Protein AF-A0A7W0GUK2-F1 (afdb_monomer)

Foldseek 3Di:
DPAAPVVLVVVLPVPAQEDAEAADPVLLVVLPADSDDDDPVSVVVSVVVRRHYHYNDNNVVVSVVVVVCVVVVNDHPPD

Mean predicted aligned error: 2.65 Å

Secondary structure (DSSP, 8-state):
-PPPHHHHHHHHHS--SEEE-SS-HHHHHTTT----S--HHHHHHHHHTT-EEE--TTHHHHHHHHHHHHHTT---TT-

Structure (mmCIF, N/CA/C/O backbone):
data_AF-A0A7W0GUK2-F1
#
_entry.id   AF-A0A7W0GUK2-F1
#
loop_
_atom_site.group_PDB
_atom_site.id
_atom_site.type_symbol
_atom_site.label_atom_id
_atom_site.label_alt_id
_atom_site.label_comp_id
_atom_site.label_asym_id
_atom_site.label_entity_id
_atom_site.label_seq_id
_atom_site.pdbx_PDB_ins_code
_atom_site.Cartn_x
_atom_site.Cartn_y
_atom_site.Cartn_z
_atom_site.occupancy
_atom_site.B_iso_or_equiv
_atom_site.auth_seq_id
_atom_site.auth_comp_id
_atom_site.auth_asym_id
_atom_site.auth_atom_id
_atom_site.pdbx_PDB_model_num
ATOM 1 N N . CYS A 1 1 ? -5.734 -0.558 1.523 1.00 93.88 1 CYS A N 1
ATOM 2 C CA . CYS A 1 1 ? -5.004 0.658 1.130 1.00 93.88 1 CYS A CA 1
ATOM 3 C C . CYS A 1 1 ? -4.134 0.347 -0.084 1.00 93.88 1 CYS A C 1
ATOM 5 O O . CYS A 1 1 ? -4.090 -0.803 -0.524 1.00 93.88 1 CYS A O 1
ATOM 7 N N . GLU A 1 2 ? -3.488 1.361 -0.643 1.00 97.12 2 GLU A N 1
ATOM 8 C CA . GLU A 1 2 ? -2.315 1.188 -1.494 1.00 97.12 2 GLU A CA 1
ATOM 9 C C . GLU A 1 2 ? -1.223 0.382 -0.763 1.00 97.12 2 GLU A C 1
ATOM 11 O O . GLU A 1 2 ? -1.117 0.483 0.457 1.00 97.12 2 GLU A O 1
ATOM 16 N N . PRO A 1 3 ? -0.454 -0.467 -1.466 1.00 96.88 3 PRO A N 1
ATOM 17 C CA . PRO A 1 3 ? 0.510 -1.361 -0.830 1.00 96.88 3 PRO A CA 1
ATOM 18 C C . PRO A 1 3 ? 1.761 -0.631 -0.315 1.00 96.88 3 PRO A C 1
ATOM 20 O O . PRO A 1 3 ? 2.365 0.168 -1.032 1.00 96.88 3 PRO A O 1
ATOM 23 N N . CYS A 1 4 ? 2.227 -1.026 0.873 1.00 96.38 4 CYS A N 1
ATOM 24 C CA . CYS A 1 4 ? 3.543 -0.651 1.388 1.00 96.38 4 CYS A CA 1
ATOM 25 C C . CYS A 1 4 ? 4.688 -1.172 0.499 1.00 96.38 4 CYS A C 1
ATOM 27 O O . CYS A 1 4 ? 4.499 -2.033 -0.371 1.00 96.38 4 CYS A O 1
ATOM 29 N N . ALA A 1 5 ? 5.915 -0.719 0.768 1.00 96.56 5 ALA A N 1
ATOM 30 C CA . ALA A 1 5 ? 7.106 -1.099 0.002 1.00 96.56 5 ALA A CA 1
ATOM 31 C C . ALA A 1 5 ? 7.296 -2.626 -0.126 1.00 96.56 5 ALA A C 1
ATOM 33 O O . ALA A 1 5 ? 7.595 -3.133 -1.210 1.00 96.56 5 ALA A O 1
ATOM 34 N N . MET A 1 6 ? 7.058 -3.377 0.956 1.00 96.62 6 MET A N 1
ATOM 35 C CA . MET A 1 6 ? 7.124 -4.843 0.934 1.00 96.62 6 MET A CA 1
ATOM 36 C C . MET A 1 6 ? 6.065 -5.439 -0.005 1.00 96.62 6 MET A C 1
ATOM 38 O O . MET A 1 6 ? 6.373 -6.294 -0.839 1.00 96.62 6 MET A O 1
ATOM 42 N N . CYS A 1 7 ? 4.820 -4.976 0.106 1.00 97.31 7 CYS A N 1
ATOM 43 C CA . CYS A 1 7 ? 3.694 -5.486 -0.671 1.00 97.31 7 CYS A CA 1
ATOM 44 C C . CYS A 1 7 ? 3.799 -5.136 -2.163 1.00 97.31 7 CYS A C 1
ATOM 46 O O . CYS A 1 7 ? 3.374 -5.933 -2.999 1.00 97.31 7 CYS A O 1
ATOM 48 N N . LEU A 1 8 ? 4.411 -4.005 -2.527 1.00 97.19 8 LEU A N 1
ATOM 49 C CA . LEU A 1 8 ? 4.742 -3.696 -3.925 1.00 97.19 8 LEU A CA 1
ATOM 50 C C . LEU A 1 8 ? 5.735 -4.706 -4.501 1.00 97.19 8 LEU A C 1
ATOM 52 O O . LEU A 1 8 ? 5.528 -5.210 -5.606 1.00 97.19 8 LEU A O 1
ATOM 56 N N . GLY A 1 9 ? 6.775 -5.052 -3.735 1.00 97.62 9 GLY A N 1
ATOM 57 C CA . GLY A 1 9 ? 7.717 -6.106 -4.109 1.00 97.62 9 GLY A CA 1
ATOM 58 C C . GLY A 1 9 ? 7.015 -7.451 -4.303 1.00 97.62 9 GLY A C 1
ATOM 59 O O . GLY A 1 9 ? 7.20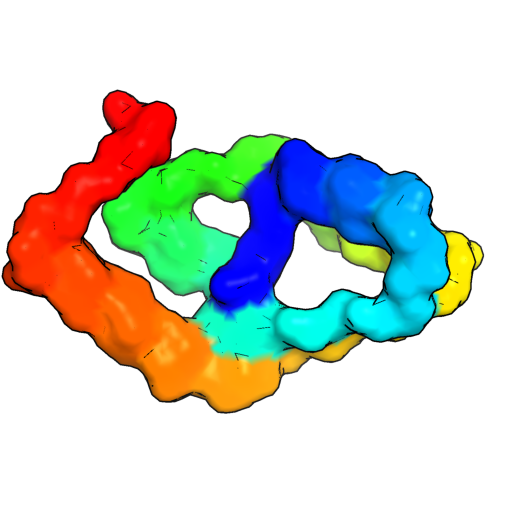7 -8.109 -5.323 1.00 97.62 9 GLY A O 1
ATOM 60 N N . ALA A 1 10 ? 6.138 -7.835 -3.371 1.00 98.31 10 ALA A N 1
ATOM 61 C CA . ALA A 1 10 ? 5.349 -9.060 -3.494 1.00 98.31 10 ALA A CA 1
ATOM 62 C C . ALA A 1 10 ? 4.428 -9.037 -4.727 1.00 98.31 10 ALA A C 1
ATOM 64 O O . ALA A 1 10 ? 4.374 -10.011 -5.477 1.00 98.31 10 ALA A O 1
ATOM 65 N N . THR A 1 11 ? 3.755 -7.910 -4.980 1.00 98.31 11 THR A N 1
ATOM 66 C CA . THR A 1 11 ? 2.878 -7.722 -6.146 1.00 98.31 11 THR A CA 1
ATOM 67 C C . THR A 1 11 ? 3.652 -7.942 -7.442 1.00 98.31 11 THR A C 1
ATOM 69 O O . THR A 1 11 ? 3.215 -8.735 -8.276 1.00 98.31 11 THR A O 1
ATOM 72 N N . LEU A 1 12 ? 4.832 -7.328 -7.574 1.00 98.06 12 LEU A N 1
ATOM 73 C CA . LEU A 1 12 ? 5.706 -7.474 -8.739 1.00 98.06 12 LEU A CA 1
ATOM 74 C C . LEU A 1 12 ? 6.061 -8.941 -9.036 1.00 98.06 12 LEU A C 1
ATOM 76 O O . LEU A 1 12 ? 6.087 -9.342 -10.199 1.00 98.06 12 LEU A O 1
ATOM 80 N N . TRP A 1 13 ? 6.323 -9.744 -8.001 1.00 98.12 13 TRP A N 1
ATOM 81 C CA . TRP A 1 13 ? 6.746 -11.142 -8.153 1.00 98.12 13 TRP A CA 1
ATOM 82 C C . TRP A 1 13 ? 5.599 -12.153 -8.218 1.00 98.12 13 TRP A C 1
ATOM 84 O O . TRP A 1 13 ? 5.809 -13.286 -8.642 1.00 98.12 13 TRP A O 1
ATOM 94 N N . SER A 1 14 ? 4.389 -11.760 -7.828 1.00 98.25 14 SER A N 1
ATOM 95 C CA . SER A 1 14 ? 3.242 -12.671 -7.709 1.00 98.25 14 SER A CA 1
ATOM 96 C C . SER A 1 14 ? 2.692 -13.202 -9.041 1.00 98.25 14 SER A C 1
ATOM 98 O O . SER A 1 14 ? 1.969 -14.195 -9.054 1.00 98.25 14 SER A O 1
ATOM 100 N N . GLY A 1 15 ? 2.994 -12.539 -10.162 1.00 97.62 15 GLY A N 1
ATOM 101 C CA . GLY A 1 15 ? 2.435 -12.862 -11.480 1.00 97.62 15 GLY A CA 1
ATOM 102 C C . GLY A 1 15 ? 1.042 -12.278 -11.753 1.00 97.62 15 GLY A C 1
ATOM 103 O O . GLY A 1 15 ? 0.510 -12.481 -12.848 1.00 97.62 15 GLY A O 1
ATOM 104 N N . VAL A 1 16 ? 0.455 -11.529 -10.809 1.00 98.44 16 VAL A N 1
ATOM 105 C CA . VAL A 1 16 ? -0.796 -10.792 -11.048 1.00 98.44 16 VAL A CA 1
ATOM 106 C C . VAL A 1 16 ? -0.622 -9.751 -12.152 1.00 98.44 16 VAL A C 1
ATOM 108 O O . VAL A 1 16 ? 0.478 -9.275 -12.421 1.00 98.44 16 VAL A O 1
ATOM 111 N N . ARG A 1 17 ? -1.731 -9.382 -12.796 1.00 98.50 17 ARG A N 1
ATOM 112 C CA . ARG A 1 17 ? -1.754 -8.394 -13.890 1.00 98.50 17 ARG A CA 1
ATOM 113 C C . ARG A 1 17 ? -2.554 -7.138 -13.576 1.00 98.50 17 ARG A C 1
ATOM 115 O O . ARG A 1 17 ? -2.569 -6.216 -14.381 1.00 98.50 17 ARG A O 1
ATOM 122 N N . ARG A 1 18 ? -3.211 -7.103 -12.419 1.00 98.50 18 ARG A N 1
ATOM 123 C CA . ARG A 1 18 ? -4.025 -5.977 -11.977 1.00 98.50 18 ARG A CA 1
ATOM 124 C C . ARG A 1 18 ? -3.918 -5.822 -10.465 1.00 98.50 18 ARG A C 1
ATOM 126 O O . ARG A 1 18 ? -4.106 -6.793 -9.737 1.00 98.50 18 ARG A O 1
ATOM 133 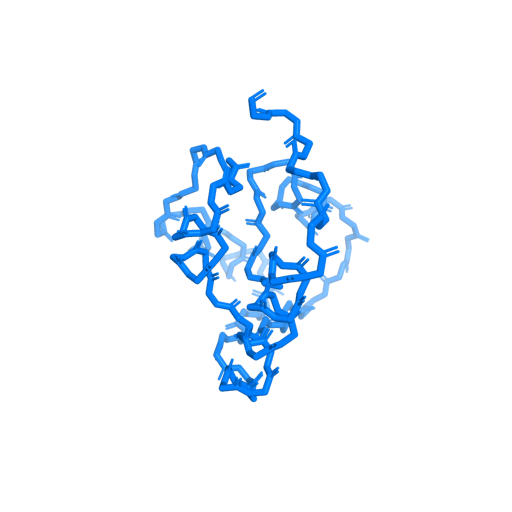N N . LEU A 1 19 ? -3.649 -4.600 -10.028 1.00 98.44 19 LEU A N 1
ATOM 134 C CA . LEU A 1 19 ? -3.654 -4.141 -8.646 1.00 98.44 19 LEU A CA 1
ATOM 135 C C . LEU A 1 19 ? -4.767 -3.097 -8.502 1.00 98.44 19 LEU A C 1
ATOM 137 O O . LEU A 1 19 ? -4.764 -2.092 -9.209 1.00 98.44 19 LEU A O 1
ATOM 141 N N . VAL A 1 20 ? -5.721 -3.338 -7.602 1.00 98.44 20 VAL A N 1
ATOM 142 C CA . VAL A 1 20 ? -6.829 -2.413 -7.326 1.00 98.44 20 VAL A CA 1
ATOM 143 C C . VAL A 1 20 ? -6.772 -1.994 -5.863 1.00 98.44 20 VAL A C 1
ATOM 145 O O . VAL A 1 20 ? -6.806 -2.843 -4.974 1.00 98.44 20 VAL A O 1
ATOM 148 N N . CYS A 1 21 ? -6.691 -0.690 -5.618 1.00 98.19 21 CYS A N 1
ATOM 149 C CA . CYS A 1 21 ? -6.523 -0.110 -4.292 1.00 98.19 21 CYS A CA 1
ATOM 150 C C . CYS A 1 21 ? -7.718 0.777 -3.928 1.00 98.19 21 CYS A C 1
ATOM 152 O O . CYS A 1 21 ? -8.150 1.604 -4.734 1.00 98.19 21 CYS A O 1
ATOM 154 N N . GLY A 1 22 ? -8.221 0.610 -2.701 1.00 98.38 22 GLY A N 1
ATOM 155 C CA . GLY A 1 22 ? -9.270 1.455 -2.126 1.00 98.38 22 GLY A CA 1
ATOM 156 C C . GLY A 1 22 ? -8.715 2.720 -1.480 1.00 98.38 22 GLY A C 1
ATOM 157 O O . GLY A 1 22 ? -8.515 3.718 -2.163 1.00 98.38 22 GLY A O 1
ATOM 158 N N . ALA A 1 23 ? -8.440 2.671 -0.174 1.00 98.06 23 ALA A N 1
ATOM 159 C CA . ALA A 1 23 ? -7.778 3.760 0.551 1.00 98.06 23 ALA A CA 1
ATOM 160 C C . ALA A 1 23 ? -6.376 4.047 -0.017 1.00 98.06 23 ALA A C 1
ATOM 162 O O . ALA A 1 23 ? -5.713 3.117 -0.490 1.00 98.06 23 ALA A O 1
ATOM 163 N N . THR A 1 24 ? -5.915 5.294 0.050 1.00 96.75 24 THR A N 1
ATOM 164 C CA . THR A 1 24 ? -4.563 5.664 -0.395 1.00 96.75 24 THR A CA 1
ATOM 165 C C . THR A 1 24 ? -3.519 5.357 0.672 1.00 96.75 24 THR A C 1
ATOM 167 O O . THR A 1 24 ? -3.841 4.974 1.801 1.00 96.75 24 THR A O 1
ATOM 170 N N . ARG A 1 25 ? -2.245 5.509 0.310 1.00 94.88 25 ARG A N 1
ATOM 171 C CA . ARG A 1 25 ? -1.136 5.429 1.260 1.00 94.88 25 ARG A CA 1
ATOM 172 C C . ARG A 1 25 ? -1.218 6.528 2.321 1.00 94.88 25 ARG A C 1
ATOM 174 O O . ARG A 1 25 ? -0.920 6.285 3.483 1.00 94.88 25 ARG A O 1
ATOM 181 N N . GLU A 1 26 ? -1.643 7.727 1.933 1.00 95.06 26 GLU A N 1
ATOM 182 C CA . GLU A 1 26 ? -1.806 8.868 2.840 1.00 95.06 26 GLU A CA 1
ATOM 183 C C . GLU A 1 26 ? -2.914 8.617 3.864 1.00 95.06 26 GLU A C 1
ATOM 185 O O . GLU A 1 26 ? -2.737 8.973 5.026 1.00 95.06 26 GLU A O 1
ATOM 190 N N . ASP A 1 27 ? -4.008 7.961 3.458 1.00 96.38 27 ASP A N 1
ATOM 191 C CA . ASP A 1 27 ? -5.092 7.583 4.373 1.00 96.38 27 ASP A 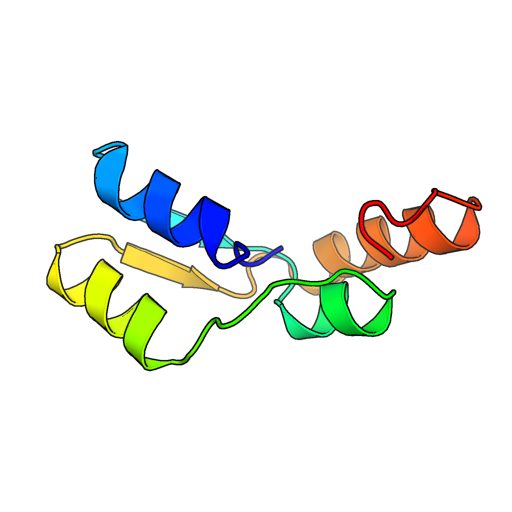CA 1
ATOM 192 C C . ASP A 1 27 ? -4.569 6.649 5.484 1.00 96.38 27 ASP A C 1
ATOM 194 O O . ASP A 1 27 ? -4.884 6.830 6.657 1.00 96.38 27 ASP A O 1
ATOM 198 N N . ALA A 1 28 ? -3.714 5.679 5.138 1.00 95.12 28 ALA A N 1
ATOM 199 C CA . ALA A 1 28 ? -3.089 4.786 6.115 1.00 95.12 28 ALA A CA 1
ATOM 200 C C . ALA A 1 28 ? -2.022 5.500 6.969 1.00 95.12 28 ALA A C 1
ATOM 202 O O . ALA A 1 28 ? -2.009 5.364 8.195 1.00 95.12 28 ALA A O 1
ATOM 203 N N . ALA A 1 29 ? -1.161 6.312 6.351 1.00 93.75 29 ALA A N 1
ATOM 204 C CA . ALA A 1 29 ? -0.108 7.048 7.050 1.00 93.75 29 ALA A CA 1
ATOM 205 C C . ALA A 1 29 ? -0.665 8.070 8.057 1.00 93.75 29 ALA A C 1
ATOM 207 O O . ALA A 1 29 ? -0.088 8.257 9.128 1.00 93.75 29 ALA A O 1
ATOM 208 N N . ALA A 1 30 ? -1.814 8.689 7.763 1.00 93.88 30 ALA A N 1
ATOM 209 C CA . ALA A 1 30 ? -2.503 9.598 8.682 1.00 93.88 30 ALA A CA 1
ATOM 210 C C . ALA A 1 30 ? -2.915 8.926 10.006 1.00 93.88 30 ALA A C 1
ATOM 212 O O . ALA A 1 30 ? -3.062 9.602 11.025 1.00 93.88 30 ALA A O 1
ATOM 213 N N . LEU A 1 31 ? -3.064 7.599 10.007 1.00 92.12 31 LEU A N 1
ATOM 214 C CA . LEU A 1 31 ? -3.433 6.795 11.174 1.00 92.12 31 LEU A CA 1
ATOM 215 C C . LEU A 1 31 ? -2.215 6.198 11.897 1.00 92.12 31 LEU A C 1
ATOM 217 O O . LEU A 1 31 ? -2.382 5.529 12.916 1.00 92.12 31 LEU A O 1
ATOM 221 N N . GLY A 1 32 ? -1.002 6.462 11.399 1.00 92.44 32 GLY A N 1
ATOM 222 C CA . GLY A 1 32 ? 0.264 6.035 11.998 1.00 92.44 32 GLY A CA 1
ATOM 223 C C . GLY A 1 32 ? 0.894 4.791 11.373 1.00 92.44 32 GLY A C 1
ATOM 224 O O . GLY A 1 32 ? 1.937 4.357 11.854 1.00 92.44 32 GLY A O 1
ATOM 225 N N . PHE A 1 33 ? 0.309 4.213 10.318 1.00 94.06 33 PHE A N 1
ATOM 226 C CA . PHE A 1 33 ? 0.932 3.087 9.617 1.00 94.06 33 PHE A CA 1
ATOM 227 C C . PHE A 1 33 ? 2.173 3.536 8.830 1.00 94.06 33 PHE A C 1
ATOM 229 O O . PHE A 1 33 ? 2.134 4.533 8.107 1.00 94.06 33 PHE A O 1
ATOM 236 N N . ASP A 1 34 ? 3.263 2.771 8.932 1.00 94.19 34 ASP A N 1
ATOM 237 C CA . ASP A 1 34 ? 4.454 2.966 8.102 1.00 94.19 34 ASP A CA 1
ATOM 238 C C . ASP A 1 34 ? 4.351 2.154 6.805 1.00 94.19 34 ASP A C 1
ATOM 240 O O . ASP A 1 34 ? 4.404 0.922 6.783 1.00 94.19 34 ASP A O 1
ATOM 244 N N . GLU A 1 35 ? 4.219 2.876 5.699 1.00 94.00 35 GLU A N 1
ATOM 245 C CA . GLU A 1 35 ? 4.103 2.310 4.357 1.00 94.00 35 GLU A CA 1
ATOM 246 C C . GLU A 1 35 ? 5.477 2.135 3.678 1.00 94.00 35 GLU A C 1
ATOM 248 O O 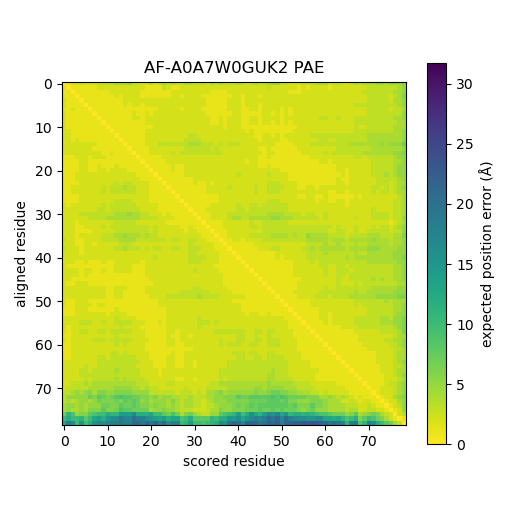. GLU A 1 35 ? 5.586 1.560 2.590 1.00 94.00 35 GLU A O 1
ATOM 253 N N . GLY A 1 36 ? 6.549 2.607 4.319 1.00 93.38 36 GLY A N 1
ATOM 254 C CA . GLY A 1 36 ? 7.912 2.537 3.817 1.00 93.38 36 GLY A CA 1
ATOM 255 C C . GLY A 1 36 ? 8.172 3.427 2.590 1.00 93.38 36 GLY A C 1
ATOM 256 O O . GLY A 1 36 ? 7.357 4.285 2.224 1.00 93.38 36 GLY A O 1
ATOM 257 N N . PRO A 1 37 ? 9.334 3.248 1.931 1.00 94.38 37 PRO A N 1
ATOM 258 C CA . PRO A 1 37 ? 9.774 4.079 0.812 1.00 94.38 37 PRO A CA 1
ATOM 259 C C . PRO A 1 37 ? 9.056 3.695 -0.490 1.00 94.38 37 PRO A C 1
ATOM 261 O O . PRO A 1 37 ? 9.596 2.98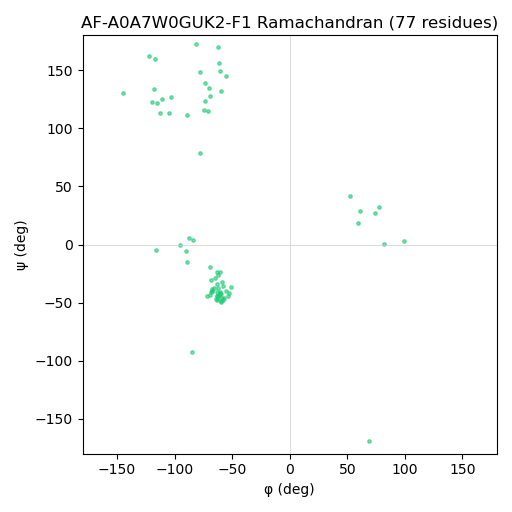8 -1.341 1.00 94.38 37 PRO A O 1
ATOM 264 N N . VAL A 1 38 ? 7.820 4.162 -0.633 1.00 94.69 38 VAL A N 1
ATOM 265 C CA . VAL A 1 38 ? 7.018 4.033 -1.854 1.00 94.69 38 VAL A CA 1
ATOM 266 C C . VAL A 1 38 ? 7.000 5.365 -2.589 1.00 94.69 38 VAL A C 1
ATOM 268 O O . VAL A 1 38 ? 6.627 6.386 -2.011 1.00 94.69 38 VAL A O 1
ATOM 271 N N . PHE A 1 39 ? 7.367 5.347 -3.869 1.00 95.00 39 PHE A N 1
ATOM 272 C CA . PHE A 1 39 ? 7.443 6.538 -4.714 1.00 95.00 39 PHE A CA 1
ATOM 273 C C . PHE A 1 39 ? 6.542 6.396 -5.951 1.00 95.00 39 PHE A C 1
ATOM 275 O O . PHE A 1 39 ? 6.172 5.272 -6.313 1.00 95.00 39 PHE A O 1
ATOM 282 N N . PRO A 1 40 ? 6.198 7.496 -6.646 1.00 95.75 40 PRO A N 1
ATOM 283 C CA . PRO A 1 40 ? 5.487 7.426 -7.925 1.00 95.75 40 PRO A CA 1
ATOM 284 C C . PRO A 1 40 ? 6.151 6.475 -8.936 1.00 95.75 40 PRO A C 1
ATOM 286 O O . PRO A 1 40 ? 5.466 5.727 -9.635 1.00 95.75 40 PRO A O 1
ATOM 289 N N . GLU A 1 41 ? 7.483 6.431 -8.954 1.00 97.88 41 GLU A N 1
ATOM 290 C CA . GLU A 1 41 ? 8.293 5.567 -9.814 1.00 97.88 41 GLU A CA 1
ATOM 291 C C . GLU A 1 41 ? 8.104 4.079 -9.495 1.00 97.88 41 GLU A C 1
ATOM 293 O O . GLU A 1 41 ? 8.214 3.241 -10.390 1.00 97.88 41 GLU A O 1
ATOM 298 N N . SER A 1 42 ? 7.781 3.730 -8.245 1.00 96.75 42 SER A N 1
ATOM 299 C CA . SER A 1 42 ? 7.484 2.349 -7.854 1.00 96.75 42 SER A CA 1
ATOM 300 C C . SER A 1 42 ? 6.245 1.829 -8.589 1.00 96.75 42 SER A C 1
ATOM 302 O O . SER A 1 42 ? 6.269 0.726 -9.135 1.00 96.75 42 SER A O 1
ATOM 304 N N . TYR A 1 43 ? 5.186 2.643 -8.665 1.00 97.44 43 TYR A N 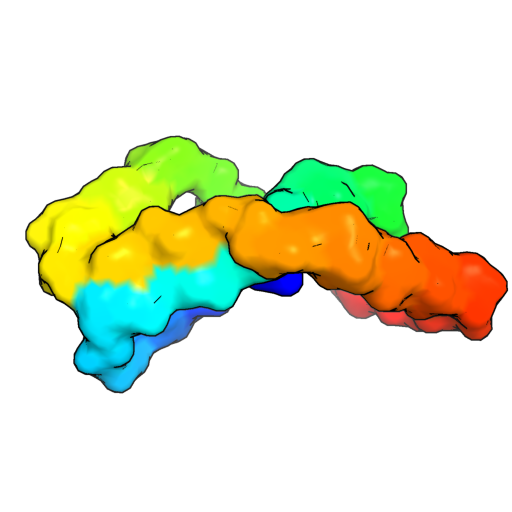1
ATOM 305 C CA . TYR A 1 43 ? 3.971 2.315 -9.418 1.00 97.44 43 TYR A CA 1
ATOM 306 C C . TYR A 1 43 ? 4.214 2.322 -10.925 1.00 97.44 43 TYR A C 1
ATOM 308 O O . TYR A 1 43 ? 3.820 1.374 -11.603 1.00 97.44 43 TYR A O 1
ATOM 316 N N . ALA A 1 44 ? 4.933 3.328 -11.434 1.00 98.00 44 ALA A N 1
ATOM 317 C CA . ALA A 1 44 ? 5.292 3.396 -12.849 1.00 98.00 44 ALA A CA 1
ATOM 318 C C . ALA A 1 44 ? 6.085 2.154 -13.295 1.00 98.00 44 ALA A C 1
ATOM 320 O O . ALA A 1 44 ? 5.897 1.642 -14.400 1.00 98.00 44 ALA A O 1
ATOM 321 N N . TYR A 1 45 ? 6.942 1.617 -12.419 1.00 98.25 45 TYR A N 1
ATOM 322 C CA . TYR A 1 45 ? 7.655 0.376 -12.695 1.00 98.25 45 TYR A CA 1
ATOM 323 C C . TYR A 1 45 ? 6.698 -0.816 -12.829 1.00 98.25 45 TYR A C 1
ATOM 325 O O . TYR A 1 45 ? 6.808 -1.554 -13.805 1.00 98.25 45 TYR A O 1
ATOM 333 N N . LEU A 1 46 ? 5.735 -0.997 -11.919 1.00 98.25 46 LEU A N 1
ATOM 334 C CA . LEU A 1 46 ? 4.717 -2.057 -12.027 1.00 98.25 46 LEU A CA 1
ATOM 335 C C . LEU A 1 46 ? 3.924 -1.952 -13.338 1.00 98.25 46 LEU A C 1
ATOM 337 O O . LEU A 1 46 ? 3.793 -2.947 -14.057 1.00 98.25 46 LEU A O 1
ATOM 341 N N . GLU A 1 47 ? 3.479 -0.747 -13.694 1.00 98.44 47 GLU A N 1
ATOM 342 C CA . GLU A 1 47 ? 2.770 -0.479 -14.952 1.00 98.44 47 GLU A CA 1
ATOM 343 C C . GLU A 1 47 ? 3.629 -0.847 -16.172 1.00 98.44 47 GLU A C 1
ATOM 345 O O . GLU A 1 47 ? 3.159 -1.547 -17.071 1.00 98.44 47 GLU A O 1
ATOM 350 N N . SER A 1 48 ? 4.925 -0.508 -16.162 1.00 98.31 48 SER A N 1
ATOM 351 C CA . SER A 1 48 ? 5.871 -0.886 -17.228 1.00 98.31 48 SER A CA 1
ATOM 352 C C . SER A 1 48 ? 6.070 -2.403 -17.369 1.00 98.31 48 SER A C 1
ATOM 354 O O . SER A 1 48 ? 6.431 -2.896 -18.438 1.00 98.31 48 SER A O 1
ATOM 356 N N . ARG A 1 49 ? 5.805 -3.169 -16.302 1.00 98.25 49 ARG A N 1
ATOM 357 C CA . ARG A 1 49 ? 5.837 -4.641 -16.297 1.00 98.25 49 ARG A CA 1
ATOM 358 C C . ARG A 1 49 ? 4.499 -5.262 -16.709 1.00 98.25 49 ARG A C 1
ATOM 360 O O . ARG A 1 49 ? 4.363 -6.487 -16.699 1.00 98.25 49 ARG A O 1
ATOM 367 N N . GLY A 1 50 ? 3.536 -4.441 -17.128 1.00 98.31 50 GLY A N 1
ATOM 368 C CA . GLY A 1 50 ? 2.220 -4.872 -17.585 1.00 98.31 50 GLY A CA 1
ATOM 369 C C . GLY A 1 50 ? 1.282 -5.238 -16.439 1.00 98.31 50 GLY A C 1
ATOM 370 O O . GLY A 1 50 ? 0.484 -6.164 -16.592 1.00 98.31 50 GLY A O 1
ATOM 371 N N . ILE A 1 51 ? 1.424 -4.567 -15.293 1.00 98.81 51 ILE A N 1
ATOM 372 C CA . ILE A 1 51 ? 0.502 -4.659 -14.160 1.00 98.81 51 ILE A CA 1
ATOM 373 C C . ILE A 1 51 ? -0.330 -3.378 -14.145 1.00 98.81 51 ILE A C 1
ATOM 375 O O . ILE A 1 51 ? 0.195 -2.298 -13.904 1.00 98.81 51 ILE A O 1
ATOM 379 N N . GLU A 1 52 ? -1.627 -3.488 -14.410 1.00 98.69 52 GLU A N 1
ATOM 380 C CA . GLU A 1 52 ? -2.551 -2.355 -14.343 1.00 98.69 52 GLU A CA 1
ATOM 381 C C . GLU A 1 52 ? -2.748 -1.921 -12.885 1.00 98.69 52 GLU A C 1
ATOM 383 O O . GLU A 1 52 ? -3.089 -2.753 -12.042 1.00 98.69 52 GLU A O 1
ATOM 388 N N . VAL A 1 53 ? -2.564 -0.634 -12.584 1.00 98.31 53 VAL A N 1
ATOM 389 C CA . VAL A 1 53 ? -2.737 -0.088 -11.233 1.00 98.31 53 V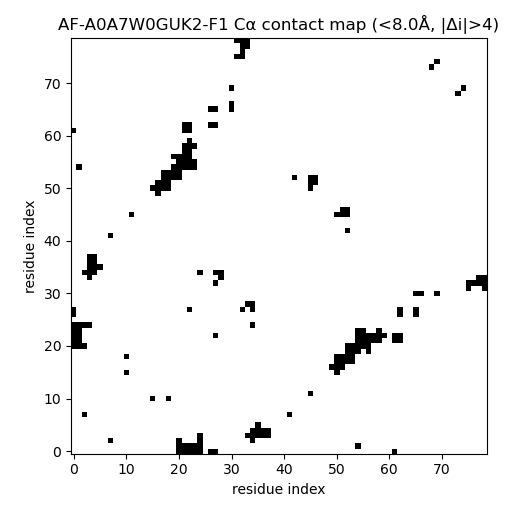AL A CA 1
ATOM 390 C C . VAL A 1 53 ? -3.942 0.850 -11.204 1.00 98.31 53 VAL A C 1
ATOM 392 O O . VAL A 1 53 ? -3.926 1.927 -11.792 1.00 98.31 53 VAL A O 1
ATOM 395 N N . ILE A 1 54 ? -4.988 0.456 -10.479 1.00 98.25 54 ILE A N 1
ATOM 396 C CA . ILE A 1 54 ? -6.207 1.248 -10.282 1.00 98.25 54 ILE A CA 1
ATOM 397 C C . ILE A 1 54 ? -6.253 1.701 -8.826 1.00 98.25 54 ILE A C 1
ATOM 399 O O . ILE A 1 54 ? -6.180 0.881 -7.912 1.00 98.25 54 ILE A O 1
ATOM 403 N N . ARG A 1 55 ? -6.379 3.009 -8.602 1.00 96.94 55 ARG A N 1
ATOM 404 C CA . ARG A 1 55 ? -6.306 3.627 -7.270 1.00 96.94 55 ARG A CA 1
ATOM 405 C C . ARG A 1 55 ? -7.623 4.299 -6.900 1.00 96.94 55 ARG A C 1
ATOM 407 O O . ARG A 1 55 ? -8.401 4.663 -7.777 1.00 96.94 55 ARG A O 1
ATOM 414 N N . SER A 1 56 ? -7.833 4.510 -5.601 1.00 97.12 56 SER A N 1
ATOM 415 C CA . SER A 1 56 ? -8.988 5.233 -5.049 1.00 97.12 56 SER A CA 1
ATOM 416 C C . SER A 1 56 ? -10.363 4.611 -5.354 1.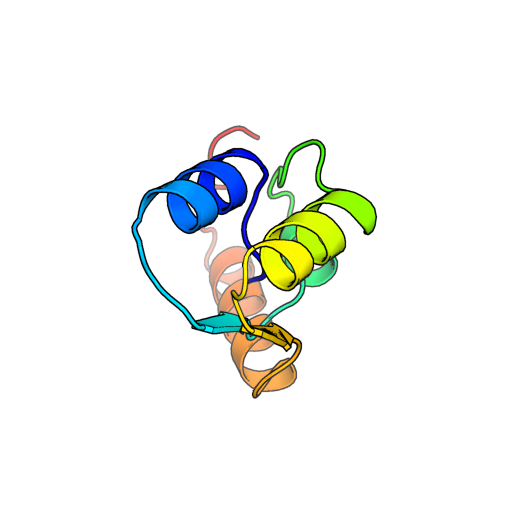00 97.12 56 SER A C 1
ATOM 418 O O . SER A 1 56 ? -11.368 5.319 -5.409 1.00 97.12 56 SER A O 1
ATOM 420 N N . VAL A 1 57 ? -10.444 3.289 -5.537 1.00 98.38 57 VAL A N 1
ATOM 421 C CA . VAL A 1 57 ? -11.726 2.597 -5.768 1.00 98.38 57 VAL A CA 1
ATOM 422 C C . VAL A 1 57 ? -12.509 2.504 -4.462 1.00 98.38 57 VAL A C 1
ATOM 424 O O . VAL A 1 57 ? -12.075 1.826 -3.538 1.00 98.38 57 VAL A O 1
ATOM 427 N N . LEU A 1 58 ? -13.674 3.157 -4.385 1.00 98.31 58 LEU A N 1
ATOM 428 C CA . LEU A 1 58 ? -14.452 3.268 -3.138 1.00 98.31 58 LEU A CA 1
ATOM 429 C C . LEU A 1 58 ? -13.594 3.806 -1.978 1.00 98.31 58 LEU A C 1
ATOM 431 O O . LEU A 1 58 ? -13.632 3.292 -0.861 1.00 98.31 58 LEU A O 1
ATOM 435 N N . ARG A 1 59 ? -12.763 4.820 -2.262 1.00 97.94 59 ARG A N 1
ATOM 436 C CA . ARG A 1 59 ? -11.801 5.365 -1.295 1.00 97.94 59 ARG A CA 1
ATOM 437 C C . ARG A 1 59 ? -12.461 5.776 0.019 1.00 97.94 59 ARG A C 1
ATOM 439 O O . ARG A 1 59 ? -11.918 5.452 1.065 1.00 97.94 59 ARG A O 1
ATOM 446 N N . GLU A 1 60 ? -13.602 6.462 -0.037 1.00 97.88 60 GLU A N 1
ATOM 447 C CA . GLU A 1 60 ? -14.308 6.951 1.156 1.00 97.88 60 GLU A CA 1
ATOM 448 C C . GLU A 1 60 ? -14.713 5.796 2.082 1.00 97.88 60 GLU A C 1
ATOM 450 O O . GLU A 1 60 ? -14.374 5.810 3.264 1.00 97.88 60 GLU A O 1
ATOM 455 N N . ASP A 1 61 ? -15.332 4.748 1.532 1.00 98.38 61 ASP A N 1
ATOM 456 C CA . ASP A 1 61 ? -15.701 3.549 2.291 1.00 98.38 61 ASP A CA 1
ATOM 457 C C . ASP A 1 61 ? -14.462 2.830 2.847 1.00 98.38 61 ASP A C 1
ATOM 459 O O . ASP A 1 61 ? -14.446 2.372 3.991 1.00 98.38 61 ASP A O 1
ATOM 463 N N . ALA A 1 62 ? -13.393 2.744 2.051 1.00 98.06 62 ALA A N 1
ATOM 464 C CA . ALA A 1 62 ? -12.152 2.101 2.465 1.00 98.06 62 ALA A CA 1
ATOM 465 C C . ALA A 1 62 ? -11.426 2.880 3.577 1.00 98.06 62 ALA A C 1
ATOM 467 O O . ALA A 1 62 ? -10.878 2.260 4.488 1.00 98.06 62 ALA A O 1
ATOM 468 N N . ALA A 1 63 ? -11.428 4.214 3.523 1.00 97.12 63 ALA A N 1
ATOM 469 C CA . ALA A 1 63 ? -10.873 5.075 4.562 1.00 97.12 63 ALA A CA 1
ATOM 470 C C . ALA A 1 63 ? -11.701 4.984 5.853 1.00 97.12 63 ALA A C 1
ATOM 472 O O . ALA A 1 63 ? -11.131 4.832 6.931 1.00 97.12 63 ALA A O 1
ATOM 473 N N . ALA A 1 64 ? -13.034 4.931 5.749 1.00 97.50 64 ALA A N 1
ATOM 474 C CA . ALA A 1 64 ? -13.919 4.781 6.904 1.00 97.50 64 ALA A CA 1
ATOM 475 C C . ALA A 1 64 ? -13.641 3.499 7.717 1.00 97.50 64 ALA A C 1
ATOM 477 O O . ALA A 1 64 ? -13.781 3.494 8.942 1.00 97.50 64 ALA A O 1
ATOM 478 N N . VAL A 1 65 ? -13.213 2.412 7.062 1.00 97.12 65 VAL A N 1
ATOM 479 C CA . VAL A 1 65 ? -12.786 1.180 7.750 1.00 97.12 65 VAL A CA 1
ATOM 480 C C . VAL A 1 65 ? -11.497 1.397 8.550 1.00 97.12 65 VAL A C 1
ATOM 482 O O . VAL A 1 65 ? -11.387 0.896 9.671 1.00 97.12 65 VAL A O 1
ATOM 485 N N . LEU A 1 66 ? -10.535 2.148 8.007 1.00 95.38 66 LEU A N 1
ATOM 486 C CA . LEU A 1 66 ? -9.288 2.465 8.706 1.00 95.38 66 LEU A CA 1
ATOM 487 C C . LEU A 1 66 ? -9.538 3.401 9.904 1.00 95.38 66 LEU A C 1
ATOM 489 O O . LEU A 1 66 ? -9.017 3.162 10.996 1.00 95.38 66 LEU A O 1
ATOM 493 N N . ASP A 1 67 ? -10.416 4.391 9.746 1.00 95.00 67 ASP A N 1
ATOM 494 C CA . ASP A 1 67 ? -10.846 5.268 10.840 1.00 95.00 67 ASP A CA 1
ATOM 495 C C . ASP A 1 67 ? -11.549 4.481 11.952 1.00 95.00 67 ASP A C 1
ATOM 497 O O . ASP A 1 67 ? -11.295 4.681 13.143 1.00 95.00 67 ASP A O 1
ATOM 501 N N . LEU A 1 68 ? -12.437 3.552 11.580 1.00 97.06 68 LEU A N 1
ATOM 502 C CA . LEU A 1 68 ? -13.119 2.684 12.537 1.00 97.06 68 LEU A CA 1
ATOM 503 C C . LEU A 1 68 ? -12.120 1.832 13.328 1.00 97.06 68 LEU A C 1
ATOM 505 O O . LEU A 1 68 ? -12.285 1.670 14.539 1.00 97.06 68 LEU A O 1
ATOM 509 N N . TYR A 1 69 ? -11.088 1.312 12.664 1.00 95.25 69 TYR A N 1
ATOM 510 C CA . TYR A 1 69 ? -10.031 0.536 13.305 1.00 95.25 69 TYR A CA 1
ATOM 511 C C . TYR A 1 69 ? -9.297 1.353 14.375 1.00 95.25 69 TYR A C 1
ATOM 513 O O . TYR A 1 69 ? -9.199 0.913 15.524 1.00 95.25 69 TYR A O 1
ATOM 521 N N . GLN A 1 70 ? -8.862 2.570 14.037 1.00 92.44 70 GLN A N 1
ATOM 522 C CA . GLN A 1 70 ? -8.181 3.457 14.984 1.00 92.44 70 GLN A CA 1
ATOM 523 C C . GLN A 1 70 ? -9.093 3.832 16.158 1.00 92.44 70 GLN A C 1
ATOM 525 O O . GLN A 1 70 ? -8.697 3.725 17.319 1.00 92.44 70 GLN A O 1
ATOM 530 N N . ARG A 1 71 ? -10.345 4.211 15.879 1.00 94.50 71 ARG A N 1
ATOM 531 C CA . ARG A 1 71 ? -11.332 4.569 16.914 1.00 94.50 71 ARG A CA 1
ATOM 532 C C . ARG A 1 71 ? -11.663 3.415 17.855 1.00 94.50 71 ARG A C 1
ATOM 534 O O . ARG A 1 71 ? -12.049 3.655 18.995 1.00 94.50 71 ARG A O 1
ATOM 541 N N . SER A 1 72 ? -11.517 2.182 17.382 1.00 96.12 72 SER A N 1
ATOM 542 C CA . SER A 1 72 ? -11.729 0.971 18.176 1.00 96.12 72 SER A CA 1
ATOM 543 C C . SER A 1 72 ? -10.498 0.571 19.001 1.00 96.12 72 SER A C 1
ATOM 545 O O . SER A 1 72 ? -10.522 -0.468 19.654 1.00 96.12 72 SER A O 1
ATOM 547 N N . GLY A 1 73 ? -9.427 1.374 18.986 1.00 93.06 73 GLY A N 1
ATOM 548 C CA . GLY A 1 73 ? -8.189 1.101 19.718 1.00 93.06 73 GLY A CA 1
ATOM 549 C C . GLY A 1 73 ? -7.336 -0.001 19.089 1.00 93.06 73 GL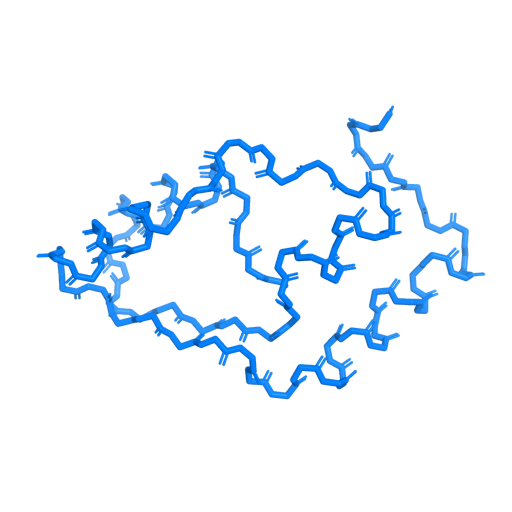Y A C 1
ATOM 550 O O . GLY A 1 73 ? -6.606 -0.691 19.800 1.00 93.06 73 GLY A O 1
ATOM 551 N N . GLY A 1 74 ? -7.448 -0.196 17.772 1.00 90.56 74 GLY A N 1
ATOM 552 C CA . GLY A 1 74 ? -6.626 -1.153 17.042 1.00 90.56 74 GLY A CA 1
ATOM 553 C C . GLY A 1 74 ? -5.127 -0.825 17.160 1.00 90.56 74 GLY A C 1
ATOM 554 O O . GLY A 1 74 ? -4.749 0.336 16.987 1.00 90.56 74 GLY A O 1
ATOM 555 N N . PRO A 1 75 ? -4.261 -1.808 17.466 1.00 90.00 75 PRO A N 1
ATOM 556 C CA . PRO A 1 75 ? -2.831 -1.562 17.618 1.00 90.00 75 PRO A CA 1
ATOM 557 C C . PRO A 1 75 ? -2.153 -1.326 16.264 1.00 90.00 75 PRO A C 1
ATOM 559 O O . PRO A 1 75 ? -2.157 -2.197 15.398 1.00 90.00 75 PRO A O 1
ATOM 562 N N . ILE A 1 76 ? -1.478 -0.192 16.103 1.00 87.25 76 ILE A N 1
ATOM 563 C CA . ILE A 1 76 ? -0.608 0.027 14.945 1.00 87.25 76 ILE A CA 1
ATOM 564 C C . ILE A 1 76 ? 0.631 -0.857 15.099 1.00 87.25 76 ILE A C 1
ATOM 566 O O . ILE A 1 76 ? 1.402 -0.713 16.048 1.00 87.25 76 ILE A O 1
ATOM 570 N N . TYR A 1 77 ? 0.797 -1.821 14.195 1.00 75.50 77 TYR A N 1
ATOM 571 C CA . TYR A 1 77 ? 1.982 -2.672 14.180 1.00 75.50 77 TYR A CA 1
ATOM 572 C C . TYR A 1 77 ? 3.156 -1.911 13.549 1.00 75.50 77 TYR A C 1
ATOM 574 O O . TYR A 1 77 ? 2.953 -1.095 12.654 1.00 75.50 77 TYR A O 1
ATOM 582 N N . ASN A 1 78 ? 4.381 -2.208 13.992 1.00 63.88 78 ASN A N 1
ATOM 583 C CA . ASN A 1 78 ? 5.609 -1.517 13.568 1.00 63.88 78 ASN A CA 1
ATOM 584 C C . ASN A 1 78 ? 5.635 0.006 13.839 1.00 63.88 78 ASN A C 1
ATOM 586 O O . ASN A 1 78 ? 6.444 0.699 13.225 1.00 63.88 78 ASN A O 1
ATOM 590 N N . GLY A 1 79 ? 4.775 0.507 14.736 1.00 56.56 79 GLY A N 1
ATOM 591 C CA . GLY A 1 79 ? 4.793 1.887 15.242 1.00 56.56 79 GLY A CA 1
ATOM 592 C C . GLY A 1 79 ? 5.655 2.073 16.484 1.00 56.56 79 GLY A C 1
ATOM 593 O O . GLY A 1 79 ? 5.871 1.075 17.213 1.00 56.56 79 GLY A O 1
#

Solvent-accessible surface area (backbone atoms only — not comparable to full-atom values): 4569 Å² total; per-residue (Å²): 85,45,71,31,42,69,51,48,54,49,49,70,70,66,73,63,50,69,48,81,19,25,16,45,55,64,61,44,40,76,76,56,43,80,43,67,89,67,51,77,65,58,55,52,50,41,42,75,72,61,24,49,78,46,72,57,53,62,27,70,66,41,38,51,53,54,52,51,40,54,75,70,66,55,82,68,70,95,100

Radius of gyration: 13.12 Å; Cα contacts (8 Å, |Δi|>4): 101; chains: 1; bounding box: 26×22×37 Å

Sequence (79 aa):
CEPCAMCLGATLWSGVRRLVCGATREDAAALGFDEGPVFPESYAYLESRGIEVIRSVLREDAAAVLDLYQRSGGPIYNG

pLDDT: mean 95.22, std 6.54, range [56.56, 98.81]

Nearest PDB structures (foldseek):
  4lcp-assembly1_A  TM=9.122E-01  e=3.334E-06  Nitrosomonas europaea ATCC 19718
  7c3u-assembly1_B  TM=9.686E-01  e=7.504E-06  Nitrosomonas europaea ATCC 19718
  7c3s-assembly1_B  TM=9.650E-01  e=7.504E-06  Nitrosomonas europaea ATCC 19718
  4hrw-assembly1_B  TM=9.668E-01  e=8.029E-06  Nitrosomonas europaea ATCC 19718
  7c3t-assembly1_B  TM=9.660E-01  e=9.835E-06  Nitrosomonas europaea ATCC 19718